Protein AF-A0A970ZEG4-F1 (afdb_monomer_lite)

Sequence (178 aa):
MFLITALLLLLQAPVSGPSAPGLQKSPYFAFVDREYIFTIEVVKPGVPILNFVSMAQEDAKLLARNIRIGLGNRKSTVRLLTVETGDLKHPMSVASLTIRPRSSFGLRIEGEFDNAKELYGVVIRLKDEEFTLQPLSSFDFENLVLKVNRLNLGSPDFREDWRVLKLDFMGKRSPVRR

Secondary structure (DSSP, 8-state):
--------------S-----TT-S-BSEEEEE-SSEEEEEEEEETTEEEEEEEE--SS-EEEEGGGEEEE-SS-EEE--EEEE--S-TTSPEEESEEEEPTTEEEEEEEESS-TT-SSBSEEEEEETTEEEEEEEE-HHHHHHHHHHHTT--TT-S-HHHHHHHHTPPPBSEEEEPP-

Radius of gyration: 16.28 Å; chains: 1; bounding box: 39×44×39 Å

pLDDT: mean 85.69, std 18.33, range [28.27, 98.31]

Foldseek 3Di:
DDDDDDDDDDDDDDDDDDFDPDDQKAQWWWFDDPAKIWIWHDPFFQKIKIKMFGQDQAKWKFFQQQKWWAQDPDIKTFQWWWADPVPPVDTDTDRMDIDHHLDIGMTITHIPRGRHNMTRWIWGDIDQKIWTIDHGDPVVRVLVVVLVVPQDSVDPDSVVSCVVSVDDGGTDMDGHDD

Structure (mmCIF, N/CA/C/O backbone):
data_AF-A0A970ZEG4-F1
#
_entry.id   AF-A0A970ZEG4-F1
#
loop_
_atom_site.group_PDB
_atom_site.id
_atom_site.type_symbol
_atom_site.label_atom_id
_atom_site.label_alt_id
_atom_site.label_comp_id
_atom_site.label_asym_id
_atom_site.label_entity_id
_atom_site.label_seq_id
_atom_site.pdbx_PDB_ins_code
_atom_site.Cartn_x
_atom_site.Cartn_y
_atom_site.Cartn_z
_atom_site.occupancy
_atom_site.B_iso_or_equiv
_atom_site.auth_seq_id
_atom_site.auth_comp_id
_atom_site.auth_asym_id
_atom_site.auth_atom_id
_atom_site.pdbx_PDB_model_num
ATOM 1 N N . MET A 1 1 ? 6.457 19.362 -9.971 1.00 36.56 1 MET A N 1
ATOM 2 C CA . MET A 1 1 ? 6.721 19.905 -8.624 1.00 36.56 1 MET A CA 1
ATOM 3 C C . MET A 1 1 ? 5.380 19.972 -7.911 1.00 36.56 1 MET A C 1
ATOM 5 O O . MET A 1 1 ? 4.613 20.876 -8.203 1.00 36.56 1 MET A O 1
ATOM 9 N N . PHE A 1 2 ? 5.042 18.964 -7.105 1.00 28.27 2 PHE A N 1
ATOM 10 C CA . PHE A 1 2 ? 3.793 18.946 -6.340 1.00 28.27 2 PHE A CA 1
ATOM 11 C C . PHE A 1 2 ? 4.118 19.046 -4.854 1.00 28.27 2 PHE A C 1
ATOM 13 O O . PHE A 1 2 ? 4.941 18.303 -4.326 1.00 28.27 2 PHE A O 1
ATOM 20 N N . LEU A 1 3 ? 3.503 20.055 -4.252 1.00 37.66 3 LEU A N 1
ATOM 21 C CA . LEU A 1 3 ? 3.606 20.496 -2.877 1.00 37.66 3 LEU A CA 1
ATOM 22 C C . LEU A 1 3 ? 2.476 19.793 -2.110 1.00 37.66 3 LEU A C 1
ATOM 24 O O . LEU A 1 3 ? 1.313 20.032 -2.423 1.00 37.66 3 LEU A O 1
ATOM 28 N N . ILE A 1 4 ? 2.791 18.933 -1.140 1.00 44.50 4 ILE A N 1
ATOM 29 C CA . ILE A 1 4 ? 1.805 18.494 -0.144 1.00 44.50 4 ILE A CA 1
ATOM 30 C C . ILE A 1 4 ? 2.228 19.091 1.191 1.00 44.50 4 ILE A C 1
ATOM 32 O O . ILE A 1 4 ? 3.218 18.701 1.805 1.00 44.50 4 ILE A O 1
ATOM 36 N N . THR A 1 5 ? 1.482 20.115 1.582 1.00 41.06 5 THR A N 1
ATOM 37 C CA . THR A 1 5 ? 1.578 20.834 2.844 1.00 41.06 5 THR A CA 1
ATOM 38 C C . THR A 1 5 ? 0.900 20.008 3.937 1.00 41.06 5 THR A C 1
ATOM 40 O O . THR A 1 5 ? -0.316 19.844 3.918 1.00 41.06 5 THR A O 1
ATOM 43 N N . ALA A 1 6 ? 1.662 19.545 4.927 1.00 39.91 6 ALA A N 1
ATOM 44 C CA . ALA A 1 6 ? 1.130 19.116 6.218 1.00 39.91 6 ALA A CA 1
ATOM 45 C C . ALA A 1 6 ? 1.991 19.718 7.338 1.00 39.91 6 ALA A C 1
ATOM 47 O O . ALA A 1 6 ? 3.051 19.221 7.696 1.00 39.91 6 ALA A O 1
ATOM 48 N N . LEU A 1 7 ? 1.523 20.887 7.775 1.00 40.38 7 LEU A N 1
ATOM 49 C CA . LEU A 1 7 ? 1.671 21.546 9.070 1.00 40.38 7 LEU A CA 1
ATOM 50 C C . LEU A 1 7 ? 2.724 20.973 10.044 1.00 40.38 7 LEU A C 1
ATOM 52 O O . LEU A 1 7 ? 2.480 20.020 10.779 1.00 40.38 7 LEU A O 1
ATOM 56 N N . LEU A 1 8 ? 3.853 21.681 10.116 1.00 42.25 8 LEU A N 1
ATOM 57 C CA . LEU A 1 8 ? 4.783 21.675 11.242 1.00 42.25 8 LEU A CA 1
ATOM 58 C C . LEU A 1 8 ? 4.037 22.143 12.508 1.00 42.25 8 LEU A C 1
ATOM 60 O O . LEU A 1 8 ? 3.637 23.305 12.591 1.00 42.25 8 LEU A O 1
ATOM 64 N N . LEU A 1 9 ? 3.903 21.283 13.517 1.00 34.12 9 LEU A N 1
ATOM 65 C CA . LEU A 1 9 ? 3.766 21.742 14.898 1.00 34.12 9 LEU A CA 1
ATOM 66 C C . LEU A 1 9 ? 4.764 20.990 15.776 1.00 34.12 9 LEU A C 1
ATOM 68 O O . LEU A 1 9 ? 4.685 19.782 15.979 1.00 34.12 9 LEU A O 1
ATOM 72 N N . LEU A 1 10 ? 5.740 21.765 16.241 1.00 41.50 10 LEU A N 1
ATOM 73 C CA . LEU A 1 10 ? 6.789 21.408 17.179 1.00 41.50 10 LEU A CA 1
ATOM 74 C C . LEU A 1 10 ? 6.198 20.893 18.492 1.00 41.50 10 LEU A C 1
ATOM 76 O O . LEU A 1 10 ? 5.593 21.665 19.228 1.00 41.50 10 LEU A O 1
ATOM 80 N N . LEU A 1 11 ? 6.496 19.642 18.832 1.00 36.69 11 LEU A N 1
ATOM 81 C CA . LEU A 1 11 ? 6.753 19.218 20.205 1.00 36.69 11 LEU A CA 1
ATOM 82 C C . LEU A 1 11 ? 7.904 18.210 20.160 1.00 36.69 11 LEU A C 1
ATOM 84 O O . LEU A 1 11 ? 7.814 17.148 19.550 1.00 36.69 11 LEU A O 1
ATOM 88 N N . GLN A 1 12 ? 9.022 18.610 20.760 1.00 46.56 12 GLN A N 1
ATOM 89 C CA . GLN A 1 12 ? 10.209 17.788 20.943 1.00 46.56 12 GLN A CA 1
ATOM 90 C C . GLN A 1 12 ? 9.863 16.583 21.827 1.00 46.56 12 GLN A C 1
ATOM 92 O O . GLN A 1 12 ? 9.396 16.751 22.952 1.00 46.56 12 GLN A O 1
ATOM 97 N N . ALA A 1 13 ? 10.143 15.378 21.338 1.00 38.53 13 ALA A N 1
ATOM 98 C CA . ALA A 1 13 ? 10.251 14.169 22.147 1.00 38.53 13 ALA A CA 1
ATOM 99 C C . ALA A 1 13 ? 11.586 13.481 21.808 1.00 38.53 13 ALA A C 1
ATOM 101 O O . ALA A 1 13 ? 12.082 13.635 20.687 1.00 38.53 13 ALA A O 1
ATOM 102 N N . PRO A 1 14 ? 12.224 12.808 22.780 1.00 39.66 14 PRO A N 1
ATOM 103 C CA . PRO A 1 14 ? 13.646 12.512 22.737 1.00 39.66 14 PRO A CA 1
ATOM 104 C C . PRO A 1 14 ? 14.005 11.487 21.660 1.00 39.66 14 PRO A C 1
ATOM 106 O O . PRO A 1 14 ? 13.268 10.549 21.362 1.00 39.66 14 PRO A O 1
ATOM 109 N N . VAL A 1 15 ? 15.208 11.672 21.124 1.00 52.97 15 VAL A N 1
ATOM 110 C CA . VAL A 1 15 ? 15.920 10.716 20.282 1.00 52.97 15 VAL A CA 1
ATOM 111 C C . VAL A 1 15 ? 16.244 9.479 21.118 1.00 52.97 15 VAL A C 1
ATOM 113 O O . VAL A 1 15 ? 17.050 9.572 22.041 1.00 52.97 15 VAL A O 1
ATOM 116 N N . SER A 1 16 ? 15.602 8.352 20.792 1.00 43.12 16 SER A N 1
ATOM 117 C CA . SER A 1 16 ? 16.082 6.953 20.836 1.00 43.12 16 SER A CA 1
ATOM 118 C C . SER A 1 16 ? 14.878 6.016 20.982 1.00 43.12 16 SER A C 1
ATOM 120 O O . SER A 1 16 ? 14.217 6.022 22.016 1.00 43.12 16 SER A O 1
ATOM 122 N N . GLY A 1 17 ? 14.608 5.177 19.980 1.00 31.78 17 GLY A N 1
ATOM 123 C CA . GLY A 1 17 ? 13.621 4.101 20.084 1.00 31.78 17 GLY A CA 1
ATOM 124 C C . GLY A 1 17 ? 14.097 2.865 19.316 1.00 31.78 17 GLY A C 1
ATOM 125 O O . GLY A 1 17 ? 14.442 3.003 18.143 1.00 31.78 17 GLY A O 1
ATOM 126 N N . PRO A 1 18 ? 14.170 1.677 19.942 1.00 38.47 18 PRO A N 1
ATOM 127 C CA . PRO A 1 18 ? 14.429 0.435 19.224 1.00 38.47 18 PRO A CA 1
ATOM 128 C C . PRO A 1 18 ? 13.257 0.138 18.281 1.00 38.47 18 PRO A C 1
ATOM 130 O O . PRO A 1 18 ? 12.113 0.474 18.586 1.00 38.47 18 PRO A O 1
ATOM 133 N N . SER A 1 19 ? 13.538 -0.523 17.157 1.00 41.06 19 SER A N 1
ATOM 134 C CA . SER A 1 19 ? 12.529 -1.089 16.257 1.00 41.06 19 SER A CA 1
ATOM 135 C C . SER A 1 19 ? 11.525 -1.887 17.094 1.00 41.06 19 SER A C 1
ATOM 137 O O . SER A 1 19 ? 11.923 -2.846 17.756 1.00 41.06 19 SER A O 1
ATOM 139 N N . ALA A 1 20 ? 10.255 -1.477 17.131 1.00 42.97 20 ALA A N 1
ATOM 140 C CA . ALA A 1 20 ? 9.275 -2.086 18.028 1.00 42.97 20 ALA A CA 1
ATOM 141 C C . ALA A 1 20 ? 9.023 -3.557 17.632 1.00 42.97 20 ALA A C 1
ATOM 143 O O . ALA A 1 20 ? 8.477 -3.810 16.552 1.00 42.97 20 ALA A O 1
ATOM 144 N N . PRO A 1 21 ? 9.362 -4.553 18.474 1.00 44.84 21 PRO A N 1
ATOM 145 C CA . PRO A 1 21 ? 8.957 -5.926 18.221 1.00 44.84 21 PRO A CA 1
ATOM 146 C C . PRO A 1 21 ? 7.454 -6.061 18.512 1.00 44.84 21 PRO A C 1
ATOM 148 O O . PRO A 1 21 ? 7.000 -5.727 19.603 1.00 44.84 21 PRO A O 1
ATOM 151 N N . GLY A 1 22 ? 6.680 -6.598 17.564 1.00 60.00 22 GLY A N 1
ATOM 152 C CA . GLY A 1 22 ? 5.383 -7.220 17.866 1.00 60.00 22 GLY A CA 1
ATOM 153 C C . GLY A 1 22 ? 4.148 -6.315 17.952 1.00 60.00 22 GLY A C 1
ATOM 154 O O . GLY A 1 22 ? 3.202 -6.673 18.656 1.00 60.00 22 GLY A O 1
ATOM 155 N N . LEU A 1 23 ? 4.098 -5.181 17.241 1.00 70.44 23 LEU A N 1
ATOM 156 C CA . LEU A 1 23 ? 2.844 -4.425 17.106 1.00 70.44 23 LEU A CA 1
ATOM 157 C C . LEU A 1 23 ? 1.731 -5.335 16.554 1.00 70.44 23 LEU A C 1
ATOM 159 O O . LEU A 1 23 ? 1.878 -5.935 15.493 1.00 70.44 23 LEU A O 1
ATOM 163 N N . GLN A 1 24 ? 0.614 -5.443 17.278 1.00 84.50 24 GLN A N 1
ATOM 164 C CA . GLN A 1 24 ? -0.557 -6.220 16.837 1.00 84.50 24 GLN A CA 1
ATOM 165 C C . GLN A 1 24 ? -1.524 -5.397 15.978 1.00 84.50 24 GLN A C 1
ATOM 167 O O . GLN A 1 24 ? -2.329 -5.957 15.237 1.00 84.50 24 GLN A O 1
ATOM 172 N N . LYS A 1 25 ? -1.465 -4.068 16.099 1.00 93.81 25 LYS A N 1
ATOM 173 C CA . LYS A 1 25 ? -2.267 -3.111 15.339 1.00 93.81 25 LYS A CA 1
ATOM 174 C C . LYS A 1 25 ? -1.502 -1.805 15.158 1.00 93.81 25 LYS A C 1
ATOM 176 O O . LYS A 1 25 ? -0.608 -1.510 15.949 1.00 93.81 25 LYS A O 1
ATOM 181 N N . SER A 1 26 ? -1.845 -1.050 14.123 1.00 97.31 26 SER A N 1
ATOM 182 C CA . SER A 1 26 ? -1.267 0.267 13.853 1.00 97.31 26 SER A CA 1
ATOM 183 C C . SER A 1 26 ? -2.156 1.070 12.891 1.00 97.31 26 SER A C 1
ATOM 185 O O . SER A 1 26 ? -2.903 0.473 12.113 1.00 97.31 26 SER A O 1
ATOM 187 N N . PRO A 1 27 ? -2.113 2.411 12.889 1.00 97.38 27 PRO A N 1
ATOM 188 C CA . PRO A 1 27 ? -2.596 3.189 11.749 1.00 97.38 27 PRO A CA 1
ATOM 189 C C . PRO A 1 27 ? -1.683 3.073 10.515 1.00 97.38 27 PRO A C 1
ATOM 191 O O . PRO A 1 27 ? -2.116 3.444 9.429 1.00 97.38 27 PRO A O 1
ATOM 194 N N . TYR A 1 28 ? -0.465 2.540 10.663 1.00 98.31 28 TYR A N 1
ATOM 195 C CA . TYR A 1 28 ? 0.576 2.486 9.637 1.00 98.31 28 TYR A CA 1
ATOM 196 C C . TYR A 1 28 ? 1.042 1.056 9.354 1.00 98.31 28 TYR A C 1
ATOM 198 O O . TYR A 1 28 ? 1.390 0.302 10.265 1.00 98.31 28 TYR A O 1
ATOM 206 N N . PHE A 1 29 ? 1.107 0.691 8.078 1.00 98.25 29 PHE A N 1
ATOM 207 C CA . PHE A 1 29 ? 1.588 -0.610 7.619 1.00 98.25 29 PHE A CA 1
ATOM 208 C C . PHE A 1 29 ? 2.520 -0.449 6.427 1.00 98.25 29 PHE A C 1
ATOM 210 O O . PHE A 1 29 ? 2.299 0.423 5.588 1.00 98.25 29 PHE A O 1
ATOM 217 N N . ALA A 1 30 ? 3.517 -1.324 6.309 1.00 98.31 30 ALA A N 1
ATOM 218 C CA . ALA A 1 30 ? 4.390 -1.357 5.146 1.00 98.31 30 ALA A CA 1
ATOM 219 C C . ALA A 1 30 ? 4.789 -2.774 4.725 1.00 98.31 30 ALA A C 1
ATOM 221 O O . ALA A 1 30 ? 4.959 -3.678 5.541 1.00 98.31 30 ALA A O 1
ATOM 222 N N . PHE A 1 31 ? 4.978 -2.943 3.426 1.00 98.19 31 PHE A N 1
ATOM 223 C CA . PHE A 1 31 ? 5.726 -4.031 2.818 1.00 98.19 31 PHE A CA 1
ATOM 224 C C . PHE A 1 31 ? 6.810 -3.397 1.956 1.00 98.19 31 PHE A C 1
ATOM 226 O O . PHE A 1 31 ? 6.524 -2.455 1.218 1.00 98.19 31 PHE A O 1
ATOM 233 N N . VAL A 1 32 ? 8.037 -3.893 2.062 1.00 96.69 32 VAL A N 1
ATOM 234 C CA . VAL A 1 32 ? 9.195 -3.337 1.360 1.00 96.69 32 VAL A CA 1
ATOM 235 C C . VAL A 1 32 ? 10.051 -4.498 0.870 1.00 96.69 32 VAL A C 1
ATOM 237 O O . VAL A 1 32 ? 10.626 -5.233 1.674 1.00 96.69 32 VAL A O 1
ATOM 240 N N . ASP A 1 33 ? 10.133 -4.676 -0.448 1.00 94.25 33 ASP A N 1
ATOM 241 C CA . ASP A 1 33 ? 11.081 -5.578 -1.101 1.00 94.25 33 ASP A CA 1
ATOM 242 C C . ASP A 1 33 ? 11.673 -4.952 -2.375 1.00 94.25 33 ASP A C 1
ATOM 244 O O . ASP A 1 33 ? 11.447 -3.786 -2.691 1.00 94.25 33 ASP A O 1
ATOM 248 N N . ARG A 1 34 ? 12.459 -5.737 -3.117 1.00 90.06 34 ARG A N 1
ATOM 249 C CA . ARG A 1 34 ? 13.175 -5.264 -4.310 1.00 90.06 34 ARG A CA 1
ATOM 250 C C . ARG A 1 34 ? 12.276 -4.890 -5.490 1.00 90.06 34 ARG A C 1
ATOM 252 O O . ARG A 1 34 ? 12.768 -4.259 -6.420 1.00 90.06 34 ARG A O 1
ATOM 259 N N . GLU A 1 35 ? 11.017 -5.314 -5.501 1.00 92.12 35 GLU A N 1
ATOM 260 C CA . GLU A 1 35 ? 10.094 -5.115 -6.623 1.00 92.12 35 GLU A CA 1
ATOM 261 C C . GLU A 1 35 ? 8.916 -4.218 -6.272 1.00 92.12 35 GLU A C 1
ATOM 263 O O . GLU A 1 35 ? 8.438 -3.483 -7.138 1.00 92.12 35 GLU A O 1
ATOM 268 N N . TYR A 1 36 ? 8.473 -4.237 -5.017 1.00 95.00 36 TYR A N 1
ATOM 269 C CA . TYR A 1 36 ? 7.346 -3.455 -4.550 1.00 95.00 36 TYR A CA 1
ATOM 270 C C . TYR A 1 36 ? 7.591 -2.855 -3.171 1.00 95.00 36 TYR A C 1
ATOM 272 O O . TYR A 1 36 ? 8.101 -3.489 -2.247 1.00 95.00 36 TYR A O 1
ATOM 280 N N . ILE A 1 37 ? 7.113 -1.627 -3.024 1.00 96.81 37 ILE A N 1
ATOM 281 C CA . ILE A 1 37 ? 6.837 -1.019 -1.733 1.00 96.81 37 ILE A CA 1
ATOM 282 C C . ILE A 1 37 ? 5.338 -0.780 -1.680 1.00 96.81 37 ILE A C 1
ATOM 284 O O . ILE A 1 37 ? 4.785 -0.163 -2.585 1.00 96.81 37 ILE A O 1
ATOM 288 N N . PHE A 1 38 ? 4.687 -1.254 -0.626 1.00 98.06 38 PHE A N 1
ATOM 289 C CA . PHE A 1 38 ? 3.304 -0.921 -0.310 1.00 98.06 38 PHE A CA 1
ATOM 290 C C . PHE A 1 38 ? 3.274 -0.269 1.056 1.00 98.06 38 PHE A C 1
ATOM 292 O O . PHE A 1 38 ? 3.859 -0.804 1.995 1.00 98.06 38 PHE A O 1
ATOM 299 N N . THR A 1 39 ? 2.561 0.840 1.192 1.00 98.12 39 THR A N 1
ATOM 300 C CA . THR A 1 39 ? 2.303 1.444 2.496 1.00 98.12 39 THR A CA 1
ATOM 301 C C . THR A 1 39 ? 0.817 1.702 2.668 1.00 98.12 39 THR A C 1
ATOM 303 O O . THR A 1 39 ? 0.130 2.052 1.712 1.00 98.12 39 THR A O 1
ATOM 306 N N . ILE A 1 40 ? 0.307 1.503 3.880 1.00 98.12 40 ILE A N 1
ATOM 307 C CA . ILE A 1 40 ? -1.030 1.951 4.263 1.00 98.12 40 ILE A CA 1
ATOM 308 C C . ILE A 1 40 ? -0.918 2.903 5.441 1.00 98.12 40 ILE A C 1
ATOM 310 O O . ILE A 1 40 ? -0.224 2.595 6.408 1.00 98.12 40 ILE A O 1
ATOM 314 N N . GLU A 1 41 ? -1.652 4.008 5.371 1.00 98.00 41 GLU A N 1
ATOM 315 C CA . GLU A 1 41 ? -1.873 4.928 6.484 1.00 98.00 41 GLU A CA 1
ATOM 316 C C . GLU A 1 41 ? -3.364 5.223 6.671 1.00 98.00 41 GLU A C 1
ATOM 318 O O . GLU A 1 41 ? -4.101 5.437 5.708 1.00 98.00 41 GLU A O 1
ATOM 323 N N . VAL A 1 42 ? -3.830 5.240 7.918 1.00 97.69 42 VAL A N 1
ATOM 324 C CA . VAL A 1 42 ? -5.184 5.682 8.271 1.00 97.69 42 VAL A CA 1
ATOM 325 C C . VAL A 1 42 ? -5.135 7.167 8.626 1.00 97.69 42 VAL A C 1
ATOM 327 O O . VAL A 1 42 ? -4.852 7.534 9.764 1.00 97.69 42 VAL A O 1
ATOM 330 N N . VAL A 1 43 ? -5.413 8.035 7.650 1.00 94.62 43 VAL A N 1
ATOM 331 C CA . VAL A 1 43 ? -5.296 9.500 7.821 1.00 94.62 43 VAL A CA 1
ATOM 332 C C . VAL A 1 43 ? -6.435 10.105 8.641 1.00 94.62 43 VAL A C 1
ATOM 334 O O . VAL A 1 43 ? -6.282 11.142 9.285 1.00 94.62 43 VAL A O 1
ATOM 337 N N . LYS A 1 44 ? -7.604 9.462 8.610 1.00 94.69 44 LYS A N 1
ATOM 338 C CA . LYS A 1 44 ? -8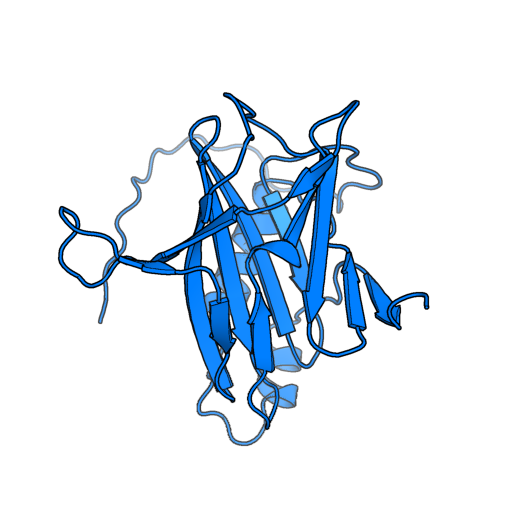.788 9.774 9.420 1.00 94.69 44 LYS A CA 1
ATOM 339 C C . LYS A 1 44 ? -9.502 8.462 9.748 1.00 94.69 44 LYS A C 1
ATOM 341 O O . LYS A 1 44 ? -9.347 7.505 8.988 1.00 94.69 44 LYS A O 1
ATOM 346 N N . PRO A 1 45 ? -10.302 8.397 10.829 1.00 95.94 45 PRO A N 1
ATOM 347 C CA . PRO A 1 45 ? -11.084 7.202 11.140 1.00 95.94 45 PRO A CA 1
ATOM 348 C C . PRO A 1 45 ? -11.853 6.700 9.907 1.00 95.94 45 PRO A C 1
ATOM 350 O O . PRO A 1 45 ? -12.589 7.469 9.292 1.00 95.94 45 PRO A O 1
ATOM 353 N N . GLY A 1 46 ? -11.641 5.440 9.523 1.00 94.12 46 GLY A N 1
ATOM 354 C CA . GLY A 1 46 ? -12.298 4.822 8.365 1.00 94.12 46 GLY A CA 1
ATOM 355 C C . GLY A 1 46 ? -11.753 5.221 6.987 1.00 94.12 46 GLY A C 1
ATOM 356 O O . GLY A 1 46 ? -12.324 4.817 5.974 1.00 94.12 46 GLY A O 1
ATOM 357 N N . VAL A 1 47 ? -10.665 5.995 6.916 1.00 95.25 47 VAL A N 1
ATOM 358 C CA . VAL A 1 47 ? -10.084 6.496 5.659 1.00 95.25 47 VAL A CA 1
ATOM 359 C C . VAL A 1 47 ? -8.631 6.029 5.526 1.00 95.25 47 VAL A C 1
ATOM 361 O O . VAL A 1 47 ? -7.720 6.758 5.923 1.00 95.25 47 VAL A O 1
ATOM 364 N N . PRO A 1 48 ? -8.390 4.823 4.979 1.00 97.06 48 PRO A N 1
ATOM 365 C CA . PRO A 1 48 ? -7.048 4.359 4.679 1.00 97.06 48 PRO A CA 1
ATOM 366 C C . PRO A 1 48 ? -6.604 4.821 3.287 1.00 97.06 48 PRO A C 1
ATOM 368 O O . PRO A 1 48 ? -7.364 4.753 2.313 1.00 97.06 48 PRO A O 1
ATOM 371 N N . ILE A 1 49 ? -5.346 5.231 3.190 1.00 97.31 49 ILE A N 1
ATOM 372 C CA . ILE A 1 49 ? -4.643 5.498 1.937 1.00 97.31 49 ILE A CA 1
ATOM 373 C C . ILE A 1 49 ? -3.657 4.360 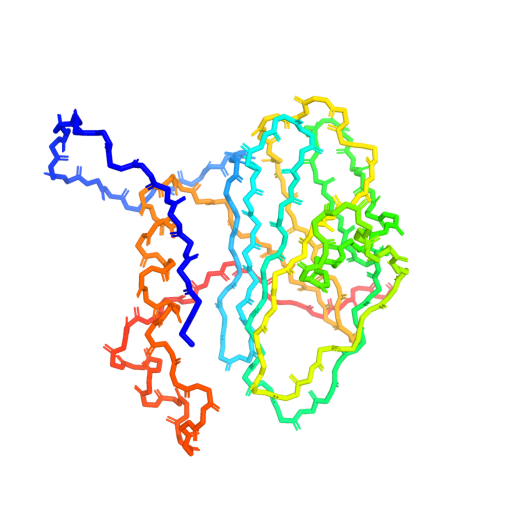1.713 1.00 97.31 49 ILE A C 1
ATOM 375 O O . ILE A 1 49 ? -2.877 4.034 2.602 1.00 97.31 49 ILE A O 1
ATOM 379 N N . LEU A 1 50 ? -3.711 3.749 0.532 1.00 97.75 50 LEU A N 1
ATOM 380 C CA . LEU A 1 50 ? -2.705 2.823 0.034 1.00 97.75 50 LEU A CA 1
ATOM 381 C C . LEU A 1 50 ? -1.778 3.591 -0.904 1.00 97.75 50 LEU A C 1
ATOM 383 O O . LEU A 1 50 ? -2.226 4.113 -1.922 1.00 97.75 50 LEU A O 1
ATOM 387 N N . ASN A 1 51 ? -0.487 3.593 -0.605 1.00 96.31 51 ASN A N 1
ATOM 388 C CA . ASN A 1 51 ? 0.531 4.007 -1.556 1.00 96.31 51 ASN A CA 1
ATOM 389 C C . ASN A 1 51 ? 1.292 2.785 -2.046 1.00 96.31 51 ASN A C 1
ATOM 391 O O . ASN A 1 51 ? 1.485 1.809 -1.313 1.00 96.31 51 ASN A O 1
ATOM 395 N N . PHE A 1 52 ? 1.748 2.843 -3.290 1.00 95.00 52 PHE A N 1
ATOM 396 C CA . PHE A 1 52 ? 2.675 1.859 -3.808 1.00 95.00 52 PHE A CA 1
ATOM 397 C C . PHE A 1 52 ? 3.789 2.498 -4.620 1.00 95.00 52 PHE A C 1
ATOM 399 O O . PHE A 1 52 ? 3.617 3.536 -5.261 1.00 95.00 52 PHE A O 1
ATOM 406 N N . VAL A 1 53 ? 4.922 1.809 -4.628 1.00 94.94 53 VAL A N 1
ATOM 407 C CA . VAL A 1 53 ? 6.019 2.003 -5.566 1.00 94.94 53 VAL A CA 1
ATOM 408 C C . VAL A 1 53 ? 6.289 0.655 -6.211 1.00 94.94 53 VAL A C 1
ATOM 410 O O . VAL A 1 53 ? 6.494 -0.339 -5.519 1.00 94.94 53 VAL A O 1
ATOM 413 N N . SER A 1 54 ? 6.264 0.609 -7.536 1.00 94.25 54 SER A N 1
ATOM 414 C CA . SER A 1 54 ? 6.637 -0.566 -8.309 1.00 94.25 54 SER A CA 1
ATOM 415 C C . SER A 1 54 ? 7.976 -0.329 -8.973 1.00 94.25 54 SER A C 1
ATOM 417 O O . SER A 1 54 ? 8.157 0.640 -9.704 1.00 94.25 54 SER A O 1
ATOM 419 N N . MET A 1 55 ? 8.902 -1.246 -8.734 1.00 91.25 55 MET A N 1
ATOM 420 C CA . MET A 1 55 ? 10.227 -1.308 -9.354 1.00 91.25 55 MET A CA 1
ATOM 421 C C . MET A 1 55 ? 10.341 -2.527 -10.284 1.00 91.25 55 MET A C 1
ATOM 423 O O . MET A 1 55 ? 11.387 -2.776 -10.886 1.00 91.25 55 MET A O 1
ATOM 427 N N . ALA A 1 56 ? 9.243 -3.272 -10.432 1.00 91.62 56 ALA A N 1
ATOM 428 C CA . ALA A 1 56 ? 9.102 -4.352 -11.392 1.00 91.62 56 ALA A CA 1
ATOM 429 C C . ALA A 1 56 ? 9.220 -3.838 -12.838 1.00 91.62 56 ALA A C 1
ATOM 431 O O . ALA A 1 56 ? 9.006 -2.658 -13.128 1.00 91.62 56 ALA A O 1
ATOM 432 N N . GLN A 1 57 ? 9.556 -4.749 -13.754 1.00 90.44 57 GLN A N 1
ATOM 433 C CA . GLN A 1 57 ? 9.678 -4.453 -15.189 1.00 90.44 57 GLN A CA 1
ATOM 434 C C . GLN A 1 57 ? 8.390 -4.740 -15.975 1.00 90.44 57 GLN A C 1
ATOM 436 O O . GLN A 1 57 ? 8.314 -4.439 -17.161 1.00 90.44 57 GLN A O 1
ATOM 441 N N . GLU A 1 58 ? 7.374 -5.300 -15.321 1.00 93.06 58 GLU A N 1
ATOM 442 C CA . GLU A 1 58 ? 6.112 -5.688 -15.942 1.00 93.06 58 GLU A CA 1
ATOM 443 C C . GLU A 1 58 ? 4.932 -4.981 -15.290 1.00 93.06 58 GLU A C 1
ATOM 445 O O . GLU A 1 58 ? 4.965 -4.644 -14.105 1.00 93.06 58 GLU A O 1
ATOM 450 N N . ASP A 1 59 ? 3.854 -4.838 -16.057 1.00 96.00 59 ASP A N 1
ATOM 451 C CA . ASP A 1 59 ? 2.571 -4.433 -15.505 1.00 96.00 59 ASP A CA 1
ATOM 452 C C . ASP A 1 59 ? 2.054 -5.464 -14.490 1.00 96.00 59 ASP A C 1
ATOM 454 O O . ASP A 1 59 ? 2.251 -6.682 -14.611 1.00 96.00 59 ASP A O 1
ATOM 458 N N . ALA A 1 60 ? 1.305 -4.974 -13.508 1.00 95.69 60 ALA A N 1
ATOM 459 C CA . ALA A 1 60 ? 0.546 -5.813 -12.599 1.00 95.69 60 ALA A CA 1
ATOM 460 C C . ALA A 1 60 ? -0.856 -5.240 -12.388 1.00 95.69 60 ALA A C 1
ATOM 462 O O . ALA A 1 60 ? -1.037 -4.044 -12.175 1.00 95.69 60 ALA A O 1
ATOM 463 N N . LYS A 1 61 ? -1.878 -6.097 -12.432 1.00 96.75 61 LYS A N 1
ATOM 464 C CA . LYS A 1 61 ? -3.260 -5.674 -12.197 1.00 96.75 61 LYS A CA 1
ATOM 465 C C . LYS A 1 61 ? -3.613 -5.826 -10.722 1.00 96.75 61 LYS A C 1
ATOM 467 O O . LYS A 1 61 ? -3.741 -6.946 -10.229 1.00 96.75 61 LYS A O 1
ATOM 472 N N . LEU A 1 62 ? -3.825 -4.705 -10.041 1.00 97.12 62 LEU A N 1
ATOM 473 C CA . LEU A 1 62 ? -4.334 -4.669 -8.676 1.00 97.12 62 LEU A CA 1
ATOM 474 C C . LEU A 1 62 ? -5.862 -4.609 -8.711 1.00 97.12 62 LEU A C 1
ATOM 476 O O . LEU A 1 62 ? -6.453 -3.690 -9.274 1.00 97.12 62 LEU A O 1
ATOM 480 N N . LEU A 1 63 ? -6.514 -5.594 -8.102 1.00 97.38 63 LEU A N 1
ATOM 481 C CA . LEU A 1 63 ? -7.964 -5.602 -7.921 1.00 97.38 63 LEU A CA 1
ATOM 482 C C . LEU A 1 63 ? -8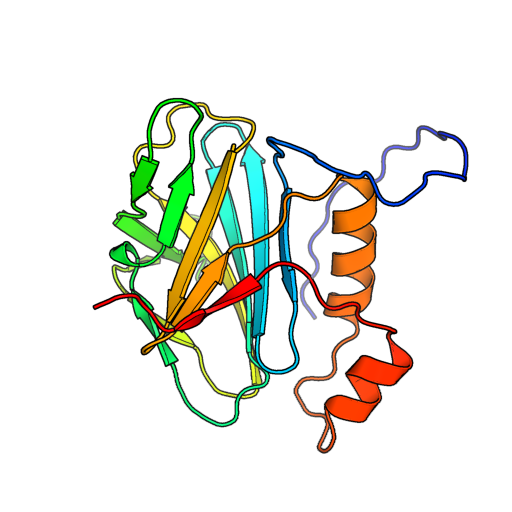.288 -5.127 -6.507 1.00 97.38 63 LEU A C 1
ATOM 484 O O . LEU A 1 63 ? -7.663 -5.602 -5.562 1.00 97.38 63 LEU A O 1
ATOM 488 N N . ALA A 1 64 ? -9.310 -4.287 -6.344 1.00 97.50 64 ALA A N 1
ATOM 489 C CA . ALA A 1 64 ? -9.783 -3.859 -5.026 1.00 97.50 64 ALA A CA 1
ATOM 490 C C . ALA A 1 64 ? -10.006 -5.066 -4.098 1.00 97.50 64 ALA A C 1
ATOM 492 O O . ALA A 1 64 ? -9.406 -5.168 -3.033 1.00 97.50 64 ALA A O 1
ATOM 493 N N . ARG A 1 65 ? -10.736 -6.078 -4.585 1.00 96.81 65 ARG A N 1
ATOM 494 C CA . ARG A 1 65 ? -11.044 -7.302 -3.826 1.00 96.81 65 ARG A CA 1
ATOM 495 C C . ARG A 1 65 ? -9.835 -8.122 -3.352 1.00 96.81 65 ARG A C 1
ATOM 497 O O . ARG A 1 65 ? -9.990 -9.029 -2.536 1.00 96.81 65 ARG A O 1
ATOM 504 N N . ASN A 1 66 ? -8.647 -7.854 -3.889 1.00 97.44 66 ASN A N 1
ATOM 505 C CA . ASN A 1 66 ? -7.417 -8.535 -3.501 1.00 97.44 66 ASN A CA 1
ATOM 506 C C . ASN A 1 66 ? -6.723 -7.880 -2.299 1.00 97.44 66 ASN A C 1
ATOM 508 O O . ASN A 1 66 ? -5.742 -8.431 -1.802 1.00 97.44 66 ASN A O 1
ATOM 512 N N . ILE A 1 67 ? -7.223 -6.740 -1.825 1.00 97.88 67 ILE A N 1
ATOM 513 C CA . ILE A 1 67 ? -6.729 -6.062 -0.633 1.00 97.88 67 ILE A CA 1
ATOM 514 C C . ILE A 1 67 ? -7.656 -6.417 0.530 1.00 97.88 67 ILE A C 1
ATOM 516 O O . ILE A 1 67 ? -8.867 -6.178 0.491 1.00 97.88 67 ILE A O 1
ATOM 520 N N . ARG A 1 68 ? -7.080 -7.007 1.575 1.00 97.44 68 ARG A N 1
ATOM 521 C CA . ARG A 1 68 ? -7.784 -7.450 2.779 1.00 97.44 68 ARG A CA 1
ATOM 522 C C . ARG A 1 68 ? -7.241 -6.719 3.992 1.00 97.44 68 ARG A C 1
ATOM 524 O O . ARG A 1 68 ? -6.035 -6.707 4.224 1.00 97.44 68 ARG A O 1
ATOM 531 N N . ILE A 1 69 ? -8.154 -6.175 4.783 1.00 97.50 69 ILE A N 1
ATOM 532 C CA . ILE A 1 69 ? -7.874 -5.384 5.976 1.00 97.50 69 ILE A CA 1
ATOM 533 C C . ILE A 1 69 ? -8.404 -6.129 7.202 1.00 97.50 69 ILE A C 1
ATOM 535 O O . ILE A 1 69 ? -9.567 -6.525 7.243 1.00 97.50 69 ILE A O 1
ATOM 539 N N . GLY A 1 70 ? -7.561 -6.342 8.205 1.00 96.50 70 GLY A N 1
ATOM 540 C CA . GLY A 1 70 ? -7.956 -6.846 9.517 1.00 96.50 70 GLY A CA 1
ATOM 541 C C . GLY A 1 70 ? -8.434 -5.706 10.413 1.00 96.50 70 GLY A C 1
ATOM 542 O O . GLY A 1 70 ? -7.719 -4.722 10.585 1.00 96.50 70 GLY A O 1
ATOM 543 N N . LEU A 1 71 ? -9.614 -5.852 11.015 1.00 93.88 71 LEU A N 1
ATOM 544 C CA . LEU A 1 71 ? -10.254 -4.862 11.895 1.00 93.88 71 LEU A CA 1
ATOM 545 C C . LEU A 1 71 ? -10.502 -5.447 13.297 1.00 93.88 71 LEU A C 1
ATOM 547 O O . LEU A 1 71 ? -11.549 -5.243 13.902 1.00 93.88 71 LEU A O 1
ATOM 551 N N . GLY A 1 72 ? -9.556 -6.242 13.796 1.00 88.31 72 GLY A N 1
ATOM 552 C CA . GLY A 1 72 ? -9.662 -6.938 15.077 1.00 88.31 72 GLY A CA 1
ATOM 553 C C . GLY A 1 72 ? -10.308 -8.305 14.898 1.00 88.31 72 GLY A C 1
ATOM 554 O O . GLY A 1 72 ? -9.650 -9.244 14.457 1.00 88.31 72 GLY A O 1
ATOM 555 N N . ASN A 1 73 ? -11.597 -8.422 15.214 1.00 86.62 73 ASN A N 1
ATOM 556 C CA . ASN A 1 73 ? -12.328 -9.695 15.166 1.00 86.62 73 ASN A CA 1
ATOM 557 C C . ASN A 1 73 ? -12.808 -10.096 13.760 1.00 86.62 73 ASN A C 1
ATOM 559 O O . ASN A 1 73 ? -13.262 -11.222 13.566 1.00 86.62 73 ASN A O 1
ATOM 563 N N . ARG A 1 74 ? -12.724 -9.191 12.779 1.00 92.12 74 ARG A N 1
ATOM 564 C CA . ARG A 1 74 ? -13.173 -9.434 11.405 1.00 92.12 74 ARG A CA 1
ATOM 565 C C . ARG A 1 74 ? -12.142 -9.003 10.373 1.00 92.12 74 ARG A C 1
ATOM 567 O O . ARG A 1 74 ? -11.272 -8.171 10.633 1.00 92.12 74 ARG A O 1
ATOM 574 N N . LYS A 1 75 ? -12.276 -9.557 9.169 1.00 92.88 75 LYS A N 1
ATOM 575 C CA . LYS A 1 75 ? -11.567 -9.108 7.968 1.00 92.88 75 LYS A CA 1
ATOM 576 C C . LYS A 1 75 ? -12.558 -8.401 7.051 1.00 92.88 75 LYS A C 1
ATOM 578 O O . LYS A 1 75 ? -13.672 -8.879 6.865 1.00 92.88 75 LYS A O 1
ATOM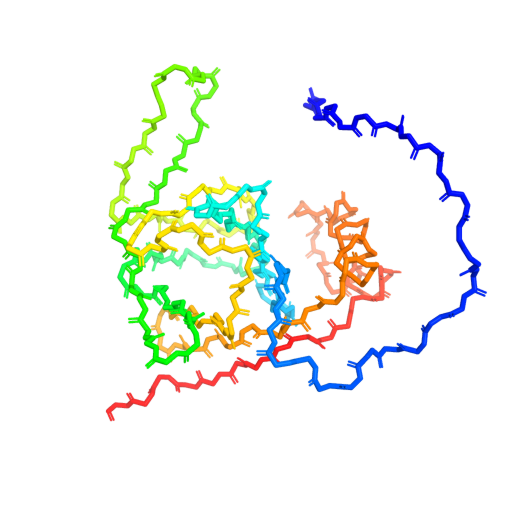 583 N N . SER A 1 76 ? -12.138 -7.285 6.478 1.00 94.12 76 SER A N 1
ATOM 584 C CA . SER A 1 76 ? -12.879 -6.521 5.481 1.00 94.12 76 SER A CA 1
ATOM 585 C C . SER A 1 76 ? -12.114 -6.548 4.164 1.00 94.12 76 SER A C 1
ATOM 587 O O . SER A 1 76 ? -10.882 -6.569 4.146 1.00 94.12 76 SER A O 1
ATOM 589 N N . THR A 1 77 ? -12.841 -6.588 3.055 1.00 93.94 77 THR A N 1
ATOM 590 C CA . THR A 1 77 ? -12.252 -6.551 1.715 1.00 93.94 77 THR A CA 1
ATOM 591 C C . THR A 1 77 ? -12.480 -5.170 1.120 1.00 93.94 77 THR A C 1
ATOM 593 O O . THR A 1 77 ? -13.576 -4.620 1.247 1.00 93.94 77 THR A O 1
ATOM 596 N N . VAL A 1 78 ? -11.463 -4.616 0.460 1.00 96.06 78 VAL A N 1
ATOM 597 C CA . VAL A 1 78 ? -11.607 -3.357 -0.278 1.00 96.06 78 VAL A CA 1
ATOM 598 C C . VAL A 1 78 ? -12.549 -3.574 -1.466 1.00 96.06 78 VAL A C 1
ATOM 600 O O . VAL A 1 78 ? -12.418 -4.536 -2.224 1.00 96.06 78 VAL A O 1
ATOM 603 N N . ARG A 1 79 ? -13.521 -2.677 -1.625 1.00 95.56 79 ARG A N 1
ATOM 604 C CA . ARG A 1 79 ? -14.518 -2.696 -2.702 1.00 95.56 79 ARG A CA 1
ATOM 605 C C . ARG A 1 79 ? -14.100 -1.828 -3.877 1.00 95.56 79 ARG A C 1
ATOM 607 O O . ARG A 1 79 ? -14.231 -2.266 -5.017 1.00 95.56 79 ARG A O 1
ATOM 614 N N . LEU A 1 80 ? -13.580 -0.635 -3.594 1.00 96.44 80 LEU A N 1
ATOM 615 C CA . LEU A 1 80 ? -13.185 0.348 -4.599 1.00 96.44 80 LEU A CA 1
ATOM 616 C C . LEU A 1 80 ? -11.835 0.979 -4.254 1.00 96.44 80 LEU A C 1
ATOM 618 O O . LEU A 1 80 ? -11.446 1.082 -3.089 1.00 96.44 80 LEU A O 1
ATOM 622 N N . LEU A 1 81 ? -11.132 1.379 -5.306 1.00 96.19 81 LEU A N 1
ATOM 623 C CA . LEU A 1 81 ? -9.923 2.188 -5.280 1.00 96.19 81 LEU A CA 1
ATOM 624 C C . LEU A 1 81 ? -10.313 3.578 -5.769 1.00 96.19 81 LEU A C 1
ATOM 626 O O . LEU A 1 81 ? -10.824 3.706 -6.880 1.00 96.19 81 LEU A O 1
ATOM 630 N N . THR A 1 82 ? -10.074 4.598 -4.962 1.00 94.19 82 THR A N 1
ATOM 631 C CA . THR A 1 82 ? -10.451 5.974 -5.266 1.00 94.19 82 THR A CA 1
ATOM 632 C C . THR A 1 82 ? -9.196 6.782 -5.566 1.00 94.19 82 THR A C 1
ATOM 634 O O . THR A 1 82 ? -8.286 6.893 -4.742 1.00 94.19 82 THR A O 1
ATOM 637 N N . VAL A 1 83 ? -9.147 7.304 -6.788 1.00 88.88 83 VAL A N 1
ATOM 638 C CA . VAL A 1 83 ? -8.025 8.033 -7.372 1.00 88.88 83 VAL A CA 1
ATOM 639 C C . VAL A 1 83 ? -8.366 9.516 -7.424 1.00 88.88 83 VAL A C 1
ATOM 641 O O . VAL A 1 83 ? -9.384 9.906 -7.997 1.00 88.88 83 VAL A O 1
ATOM 644 N N . GLU A 1 84 ? -7.503 10.353 -6.858 1.00 81.88 84 GLU A N 1
ATOM 645 C CA . GLU A 1 84 ? -7.633 11.804 -6.981 1.00 81.88 84 GLU A CA 1
ATOM 646 C C . GLU A 1 84 ? -7.082 12.258 -8.339 1.00 81.88 84 GLU A C 1
ATOM 648 O O . GLU A 1 84 ? -5.894 12.121 -8.625 1.00 81.88 84 GLU A O 1
ATOM 653 N N . THR A 1 85 ? -7.944 12.796 -9.203 1.00 70.25 85 THR A N 1
ATOM 654 C CA . THR A 1 85 ? -7.596 13.177 -10.584 1.00 70.25 85 THR A CA 1
ATOM 655 C C . THR A 1 85 ? -7.323 14.678 -10.742 1.00 70.25 85 THR A C 1
ATOM 657 O O . THR A 1 85 ? -7.632 15.264 -11.775 1.00 70.25 85 THR A O 1
ATOM 660 N N . GLY A 1 86 ? -6.772 15.335 -9.716 1.00 67.56 86 GLY A N 1
ATOM 661 C CA . GLY A 1 86 ? -6.498 16.783 -9.711 1.00 67.56 86 GLY A CA 1
ATOM 662 C C . GLY A 1 86 ? -7.730 17.673 -9.480 1.00 67.56 86 GLY A C 1
ATOM 663 O O . GLY A 1 86 ? -7.587 18.769 -8.945 1.00 67.56 86 GLY A O 1
ATOM 664 N N . ASP A 1 87 ? -8.937 17.188 -9.788 1.00 70.88 87 ASP A N 1
ATOM 665 C CA . ASP A 1 87 ? -10.198 17.745 -9.287 1.00 70.88 87 ASP A CA 1
ATOM 666 C C . ASP A 1 87 ? -10.604 17.029 -7.990 1.00 70.88 87 ASP A C 1
ATOM 668 O O . ASP A 1 87 ? -11.162 15.931 -8.003 1.00 70.88 87 ASP A O 1
ATOM 672 N N . LEU A 1 88 ? -10.326 17.673 -6.855 1.00 63.97 88 LEU A N 1
ATOM 673 C CA . LEU A 1 88 ? -10.628 17.150 -5.517 1.00 63.97 88 LEU A CA 1
ATOM 674 C C . LEU A 1 88 ? -12.131 16.937 -5.269 1.00 63.97 88 LEU A C 1
ATOM 676 O O . LEU A 1 88 ? -12.498 16.261 -4.309 1.00 63.97 88 LEU A O 1
ATOM 680 N N . LYS A 1 89 ? -13.011 17.517 -6.095 1.00 72.69 89 LYS A N 1
ATOM 681 C CA . LYS A 1 89 ? -14.465 17.379 -5.936 1.00 72.69 89 LYS A CA 1
ATOM 682 C C . LYS A 1 89 ? -15.019 16.117 -6.592 1.00 72.69 89 LYS A C 1
ATOM 684 O O . LYS A 1 89 ? -16.088 15.665 -6.190 1.00 72.69 89 LYS A O 1
ATOM 689 N N . HIS A 1 90 ? -14.302 15.541 -7.555 1.00 76.25 90 HIS A N 1
ATOM 690 C CA . HIS A 1 90 ? -14.774 14.397 -8.333 1.00 76.2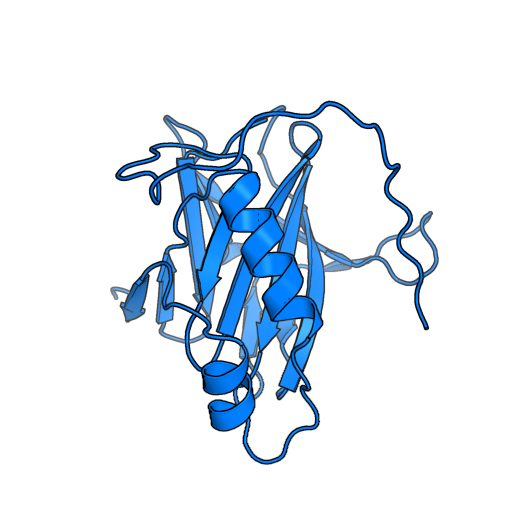5 90 HIS A CA 1
ATOM 691 C C . HIS A 1 90 ? -13.687 13.325 -8.436 1.00 76.25 90 HIS A C 1
ATOM 693 O O . HIS A 1 90 ? -13.133 13.102 -9.515 1.00 76.25 90 HIS A O 1
ATOM 699 N N . PRO A 1 91 ? -13.355 12.652 -7.322 1.00 85.06 91 PRO A N 1
ATOM 700 C CA . PRO A 1 91 ? -12.416 11.550 -7.377 1.00 85.06 91 PRO A CA 1
ATOM 701 C C . PRO A 1 91 ? -13.005 10.391 -8.193 1.00 85.06 91 PRO A C 1
ATOM 703 O O . PRO A 1 91 ? -14.215 10.152 -8.201 1.00 85.06 91 PRO A O 1
ATOM 706 N N . MET A 1 92 ? -12.138 9.653 -8.879 1.00 89.75 92 MET A N 1
ATOM 707 C CA . MET A 1 92 ? -12.538 8.519 -9.704 1.00 89.75 92 MET A CA 1
ATOM 708 C C . MET A 1 92 ? -12.443 7.222 -8.899 1.00 89.75 92 MET A C 1
ATOM 710 O O . MET A 1 92 ? -11.353 6.830 -8.485 1.00 89.75 92 MET A O 1
ATOM 714 N N . SER A 1 93 ? -13.563 6.521 -8.725 1.00 93.50 93 SER A N 1
ATOM 715 C CA . SER A 1 93 ? -13.595 5.211 -8.065 1.00 93.50 93 SER A CA 1
ATOM 716 C C . SER A 1 93 ? -13.593 4.072 -9.082 1.00 93.50 93 SER A C 1
ATOM 718 O O . SER A 1 93 ? -14.423 4.022 -9.989 1.00 93.50 93 SER A O 1
ATOM 720 N N . VAL A 1 94 ? -12.673 3.122 -8.920 1.00 95.44 94 VAL A N 1
ATOM 721 C CA . VAL A 1 94 ? -12.487 1.976 -9.820 1.00 95.44 94 VAL A CA 1
ATOM 722 C C . VAL A 1 94 ? -12.353 0.669 -9.041 1.00 95.44 94 VAL A C 1
ATOM 724 O O . VAL A 1 94 ? -11.846 0.631 -7.923 1.00 95.44 94 VAL A O 1
ATOM 727 N N . ALA A 1 95 ? -12.766 -0.448 -9.641 1.00 96.69 95 ALA A N 1
ATOM 728 C CA . ALA A 1 95 ? -12.605 -1.775 -9.035 1.00 96.69 95 ALA A CA 1
ATOM 729 C C . ALA A 1 95 ? -11.197 -2.373 -9.240 1.00 96.69 95 ALA A C 1
ATOM 731 O O . ALA A 1 95 ? -10.839 -3.373 -8.610 1.00 96.69 95 ALA A O 1
ATOM 732 N N . SER A 1 96 ? -10.404 -1.803 -10.151 1.00 96.12 96 SER A N 1
ATOM 733 C CA . SER A 1 96 ? -9.053 -2.269 -10.454 1.00 96.12 96 SER A CA 1
ATOM 734 C C . SER A 1 96 ? -8.177 -1.168 -11.030 1.00 96.12 96 SER A C 1
ATOM 736 O O . SER A 1 96 ? -8.676 -0.330 -11.777 1.00 96.12 96 SER A O 1
ATOM 738 N N . LEU A 1 97 ? -6.876 -1.257 -10.773 1.00 95.12 97 LEU A N 1
ATOM 739 C CA . LEU A 1 97 ? -5.840 -0.389 -11.324 1.00 95.12 97 LEU A CA 1
ATOM 740 C C . LEU A 1 97 ? -4.740 -1.245 -11.970 1.00 95.12 97 LEU A C 1
ATOM 742 O O . LEU A 1 97 ? -4.425 -2.333 -11.480 1.00 95.12 97 LEU A O 1
ATOM 746 N N . THR A 1 98 ? -4.128 -0.745 -13.040 1.00 96.19 98 THR A N 1
ATOM 747 C CA . THR A 1 98 ? -2.867 -1.291 -13.556 1.00 96.19 98 THR A CA 1
ATOM 748 C C . THR A 1 98 ? -1.698 -0.549 -12.917 1.00 96.19 98 THR A C 1
ATOM 750 O O . THR A 1 98 ? -1.533 0.651 -13.120 1.00 96.19 98 THR A O 1
ATOM 753 N N . ILE A 1 99 ? -0.881 -1.275 -12.160 1.00 95.94 99 ILE A N 1
ATOM 754 C CA . ILE A 1 99 ? 0.425 -0.831 -11.680 1.00 95.94 99 ILE A CA 1
ATOM 755 C C . ILE A 1 99 ? 1.395 -0.948 -12.853 1.00 95.94 99 ILE A C 1
ATOM 757 O O . ILE A 1 99 ? 1.594 -2.044 -13.377 1.00 95.94 99 ILE A O 1
ATOM 761 N N . ARG A 1 100 ? 1.966 0.181 -13.274 1.00 95.56 100 ARG A N 1
ATOM 762 C CA . ARG A 1 100 ? 2.937 0.239 -14.373 1.00 95.56 100 ARG A CA 1
ATOM 763 C C . ARG A 1 100 ? 4.351 -0.067 -13.856 1.00 95.56 100 ARG A C 1
ATOM 765 O O . ARG A 1 100 ? 4.630 0.227 -12.689 1.00 95.56 100 ARG A O 1
ATOM 772 N N . PRO A 1 101 ? 5.263 -0.567 -14.706 1.00 93.56 101 PRO A N 1
ATOM 773 C CA . PRO A 1 101 ? 6.679 -0.649 -14.376 1.00 93.56 101 PRO A CA 1
ATOM 774 C C . PRO A 1 101 ? 7.214 0.696 -13.892 1.00 93.56 101 PRO A C 1
ATOM 776 O O . PRO A 1 101 ? 6.860 1.733 -14.460 1.00 93.56 101 PRO A O 1
ATOM 779 N N . ARG A 1 102 ? 8.095 0.672 -12.887 1.00 91.50 102 ARG A N 1
ATOM 780 C CA . ARG A 1 102 ? 8.828 1.863 -12.412 1.00 91.50 102 ARG A CA 1
ATOM 781 C C . ARG A 1 102 ? 7.908 3.058 -12.124 1.00 91.50 102 ARG A C 1
ATOM 783 O O . ARG A 1 102 ? 8.173 4.180 -12.551 1.00 91.50 102 ARG A O 1
ATOM 790 N N . SER A 1 103 ? 6.801 2.808 -11.432 1.00 93.12 103 SER A N 1
ATOM 791 C CA . SER A 1 103 ? 5.777 3.814 -11.141 1.00 93.12 103 SER A CA 1
ATOM 792 C C . SER A 1 103 ? 5.495 3.919 -9.650 1.00 93.12 103 SER A C 1
ATOM 794 O O . SER A 1 103 ? 5.760 2.992 -8.886 1.00 93.12 103 SER A O 1
ATOM 796 N N . SER A 1 104 ? 4.936 5.048 -9.233 1.00 92.75 104 SER A N 1
ATOM 797 C CA . SER A 1 104 ? 4.408 5.234 -7.887 1.00 92.75 104 SER A CA 1
ATOM 798 C C . SER A 1 104 ? 3.036 5.885 -7.944 1.00 92.75 104 SER A C 1
ATOM 800 O O . SER A 1 104 ? 2.744 6.677 -8.844 1.00 92.75 104 SER A O 1
ATOM 802 N N . PHE A 1 105 ? 2.171 5.516 -7.004 1.00 90.31 105 PHE A N 1
ATOM 803 C CA . PHE A 1 105 ? 0.825 6.063 -6.929 1.00 90.31 105 PHE A CA 1
ATOM 804 C C . PHE A 1 105 ? 0.258 5.964 -5.513 1.00 90.31 105 PHE A C 1
ATOM 806 O O . PHE A 1 105 ? 0.555 5.014 -4.787 1.00 90.31 105 PHE A O 1
ATOM 813 N N . GLY A 1 106 ? -0.587 6.928 -5.154 1.00 92.31 106 GLY A N 1
ATOM 814 C CA . GLY A 1 106 ? -1.369 6.936 -3.921 1.00 92.31 106 GLY A CA 1
ATOM 815 C C . GLY A 1 106 ? -2.856 6.869 -4.242 1.00 92.31 106 GLY A C 1
ATOM 816 O O . GLY A 1 106 ? -3.323 7.494 -5.193 1.00 92.31 106 GLY A O 1
ATOM 817 N N . LEU A 1 107 ? -3.605 6.079 -3.482 1.00 94.31 107 LEU A N 1
ATOM 818 C CA . LEU A 1 107 ? -5.042 5.925 -3.667 1.00 94.31 107 LEU A CA 1
ATOM 819 C C . LEU A 1 107 ? -5.742 5.721 -2.330 1.00 94.31 107 LEU A C 1
ATOM 821 O O . LEU A 1 107 ? -5.245 5.030 -1.440 1.00 94.31 107 LEU A O 1
ATOM 825 N N . ARG A 1 108 ? -6.939 6.285 -2.196 1.00 95.56 108 ARG A N 1
ATOM 826 C CA . ARG A 1 108 ? -7.821 5.955 -1.079 1.00 95.56 108 ARG A CA 1
ATOM 827 C C . ARG A 1 108 ? -8.440 4.586 -1.341 1.00 95.56 108 ARG A C 1
ATOM 829 O O . ARG A 1 108 ? -8.896 4.315 -2.449 1.00 95.56 108 ARG A O 1
ATOM 836 N N . ILE A 1 109 ? -8.488 3.726 -0.329 1.00 96.50 109 ILE A N 1
ATOM 837 C CA . ILE A 1 109 ? -9.224 2.460 -0.416 1.00 96.50 109 ILE A CA 1
ATOM 838 C C . ILE A 1 109 ? -10.580 2.591 0.271 1.00 96.50 109 ILE A C 1
ATOM 840 O O . ILE A 1 109 ? -10.704 3.222 1.320 1.00 96.50 109 ILE A O 1
ATOM 844 N N . GLU A 1 110 ? -11.607 1.982 -0.314 1.00 95.88 110 GLU A N 1
ATOM 845 C CA . GLU A 1 110 ? -12.972 2.017 0.210 1.00 95.88 110 GLU A CA 1
ATOM 846 C C . GLU A 1 110 ? -13.478 0.621 0.547 1.00 95.88 110 GLU A C 1
ATOM 848 O O . GLU A 1 110 ? -13.257 -0.346 -0.183 1.00 95.88 110 GLU A O 1
ATOM 853 N N . GLY A 1 111 ? -14.196 0.511 1.657 1.00 93.88 111 GLY A N 1
ATOM 854 C CA . GLY A 1 111 ? -14.745 -0.737 2.159 1.00 93.88 111 GLY A CA 1
ATOM 855 C C . GLY A 1 111 ? -15.470 -0.513 3.478 1.00 93.88 111 GLY A C 1
ATOM 856 O O . GLY A 1 111 ? -15.614 0.613 3.952 1.00 93.88 111 GLY A O 1
ATOM 857 N N . GLU A 1 112 ? -15.929 -1.600 4.086 1.00 94.00 112 GLU A N 1
ATOM 858 C CA . GLU A 1 112 ? -16.590 -1.554 5.392 1.00 94.00 112 GLU A CA 1
ATOM 859 C C . GLU A 1 112 ? -15.528 -1.483 6.493 1.00 94.00 112 GLU A C 1
ATOM 861 O O . GLU A 1 112 ? -15.204 -2.503 7.110 1.00 94.00 112 GLU A O 1
ATOM 866 N N . PHE A 1 113 ? -14.928 -0.303 6.674 1.00 93.75 113 PHE A N 1
ATOM 867 C CA . PHE A 1 113 ? -13.895 -0.029 7.688 1.00 93.75 113 PHE A CA 1
ATOM 868 C C . PHE A 1 113 ? -14.433 0.682 8.933 1.00 93.75 113 PHE A C 1
ATOM 870 O O . PHE A 1 113 ? -13.679 0.904 9.878 1.00 93.75 113 PHE A O 1
ATOM 877 N N . ASP A 1 114 ? -15.723 1.020 8.947 1.00 89.44 114 ASP A N 1
ATOM 878 C CA . ASP A 1 114 ? -16.377 1.784 10.011 1.00 89.44 114 ASP A CA 1
ATOM 879 C C . ASP A 1 114 ? -15.567 3.050 10.353 1.00 89.44 114 ASP A C 1
ATOM 881 O O . ASP A 1 114 ? -15.034 3.711 9.466 1.00 89.44 114 ASP A O 1
ATOM 885 N N . ASN A 1 115 ? -15.426 3.371 11.639 1.00 92.88 115 ASN A N 1
ATOM 886 C CA . ASN A 1 115 ? -14.567 4.448 12.133 1.00 92.88 115 ASN A CA 1
ATOM 887 C C . ASN A 1 115 ? -13.213 3.913 12.639 1.00 92.88 115 ASN A C 1
ATOM 889 O O . ASN A 1 115 ? -12.685 4.408 13.639 1.00 92.88 115 ASN A O 1
ATOM 893 N N . ALA A 1 116 ? -12.662 2.870 12.006 1.00 94.44 116 ALA A N 1
ATOM 894 C CA . ALA A 1 116 ? -11.398 2.278 12.437 1.00 94.44 116 ALA A CA 1
ATOM 895 C C . ALA A 1 116 ? -10.260 3.308 12.388 1.00 94.44 116 ALA A C 1
ATOM 897 O O . ALA A 1 116 ? -10.008 3.925 11.354 1.00 94.44 116 ALA A O 1
ATOM 898 N N . LYS A 1 117 ? -9.579 3.488 13.524 1.00 96.56 117 LYS A N 1
ATOM 899 C CA . LYS A 1 117 ? -8.383 4.338 13.653 1.00 96.56 117 LYS A CA 1
ATOM 900 C C . LYS A 1 117 ? -7.089 3.561 13.438 1.00 96.56 117 LYS A C 1
ATOM 902 O O . LYS A 1 117 ? -6.081 4.141 13.072 1.00 96.56 117 LYS A O 1
ATOM 907 N N . GLU A 1 118 ? -7.128 2.259 13.688 1.00 96.69 118 GLU A N 1
ATOM 908 C CA . GLU A 1 118 ? -5.992 1.354 13.585 1.00 96.69 118 GLU A CA 1
ATOM 909 C C . GLU A 1 118 ? -6.461 0.067 12.916 1.00 96.69 118 GLU A C 1
ATOM 911 O O . GLU A 1 118 ? -7.609 -0.357 13.088 1.00 96.69 118 GLU A O 1
ATOM 916 N N . LEU A 1 119 ? -5.561 -0.564 12.173 1.00 96.81 119 LEU A N 1
ATOM 917 C CA . LEU A 1 119 ? -5.791 -1.838 11.509 1.00 96.81 119 LEU A CA 1
ATOM 918 C C . LEU A 1 119 ? -4.977 -2.914 12.223 1.00 96.81 119 LEU A C 1
ATOM 920 O O . LEU A 1 119 ? -3.925 -2.638 12.789 1.00 96.81 119 LEU A O 1
ATOM 924 N N . TYR A 1 120 ? -5.452 -4.152 12.173 1.00 96.75 120 TYR A N 1
ATOM 925 C CA . TYR A 1 120 ? -4.801 -5.313 12.792 1.00 96.75 120 TYR A CA 1
ATOM 926 C C . TYR A 1 120 ? -3.979 -6.131 11.792 1.00 96.75 120 TYR A C 1
ATOM 928 O O . TYR A 1 120 ? -3.264 -7.057 12.160 1.00 96.75 120 TYR A O 1
ATOM 936 N N . GLY A 1 121 ? -4.100 -5.826 10.504 1.00 96.69 121 GLY A N 1
ATOM 937 C CA . GLY A 1 121 ? -3.342 -6.497 9.462 1.00 96.69 121 GLY A CA 1
ATOM 938 C C . GLY A 1 121 ? -3.754 -6.025 8.083 1.00 96.69 121 GLY A C 1
ATOM 939 O O . GLY A 1 121 ? -4.904 -5.645 7.863 1.00 96.69 121 GLY A O 1
ATOM 940 N N . VAL A 1 122 ? -2.819 -6.085 7.145 1.00 97.88 122 VAL A N 1
ATOM 941 C CA . VAL A 1 122 ? -3.072 -5.767 5.744 1.00 97.88 122 VAL A CA 1
ATOM 942 C C . VAL A 1 122 ? -2.431 -6.845 4.890 1.00 97.88 122 VAL A C 1
ATOM 944 O O . VAL A 1 122 ? -1.258 -7.177 5.061 1.00 97.88 122 VAL A O 1
ATOM 947 N N . VAL A 1 123 ? -3.220 -7.392 3.972 1.00 98.06 123 VAL A N 1
ATOM 948 C CA . VAL A 1 123 ? -2.762 -8.369 2.989 1.00 98.06 123 VAL A CA 1
ATOM 949 C C . VAL A 1 123 ? -3.163 -7.894 1.603 1.00 98.06 123 VAL A C 1
ATOM 951 O O . VAL A 1 123 ? -4.338 -7.621 1.360 1.00 98.06 123 VAL A O 1
ATOM 954 N N . ILE A 1 124 ? -2.199 -7.827 0.692 1.00 98.06 124 ILE A N 1
ATOM 955 C CA . ILE A 1 124 ? -2.412 -7.483 -0.714 1.00 98.06 124 ILE A CA 1
ATOM 956 C C . ILE A 1 124 ? -2.088 -8.715 -1.549 1.00 98.06 124 ILE A C 1
ATOM 958 O O . ILE A 1 124 ? -1.042 -9.329 -1.366 1.00 98.06 124 ILE A O 1
ATOM 962 N N . ARG A 1 125 ? -2.977 -9.091 -2.469 1.00 97.62 125 ARG A N 1
ATOM 963 C CA . ARG A 1 125 ? -2.685 -10.111 -3.483 1.00 97.62 125 ARG A CA 1
ATOM 964 C C . ARG A 1 125 ? -2.452 -9.473 -4.842 1.00 97.62 125 ARG A C 1
ATOM 966 O O . ARG A 1 125 ? -3.295 -8.719 -5.334 1.00 97.62 125 ARG A O 1
ATOM 973 N N . LEU A 1 126 ? -1.342 -9.826 -5.471 1.00 95.88 126 LEU A N 1
ATOM 974 C CA . LEU A 1 126 ? -0.966 -9.341 -6.791 1.00 95.88 126 LEU A CA 1
ATOM 975 C C . LEU A 1 126 ? -0.370 -10.509 -7.577 1.00 95.88 126 LEU A C 1
ATOM 977 O O . LEU A 1 126 ? 0.531 -11.179 -7.084 1.00 95.88 126 LEU A O 1
ATOM 981 N N . LYS A 1 127 ? -0.892 -10.769 -8.783 1.00 92.06 127 LYS A N 1
ATOM 982 C CA . LYS A 1 127 ? -0.574 -11.986 -9.554 1.00 92.06 127 LYS A CA 1
ATOM 983 C C . LYS A 1 127 ? -0.790 -13.244 -8.681 1.00 92.06 127 LYS A C 1
ATOM 985 O O . LYS A 1 127 ? -1.839 -13.356 -8.043 1.00 92.06 127 LYS A O 1
ATOM 990 N N . ASP A 1 128 ? 0.189 -14.144 -8.627 1.00 94.19 128 ASP A N 1
ATOM 991 C CA . ASP A 1 128 ? 0.164 -15.380 -7.833 1.00 94.19 128 ASP A CA 1
ATOM 992 C C . ASP A 1 128 ? 0.800 -15.217 -6.444 1.00 94.19 128 ASP A C 1
ATOM 994 O O . ASP A 1 128 ? 1.176 -16.196 -5.796 1.00 94.19 128 ASP A O 1
ATOM 998 N N . GLU A 1 129 ? 0.920 -13.979 -5.962 1.00 97.00 129 GLU A N 1
ATOM 999 C CA . GLU A 1 129 ? 1.641 -13.652 -4.736 1.00 97.00 129 GLU A CA 1
ATOM 1000 C C . GLU A 1 129 ? 0.771 -12.909 -3.724 1.00 97.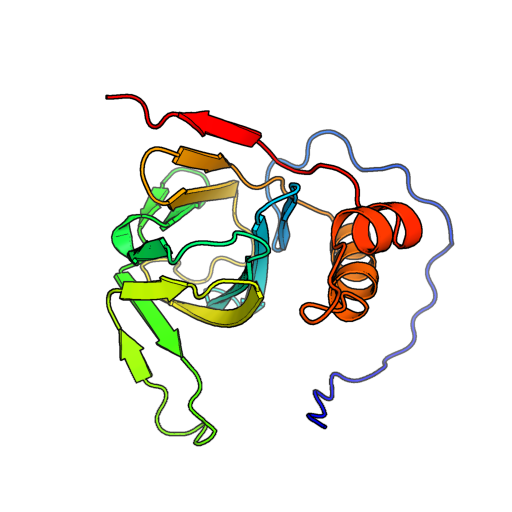00 129 GLU A C 1
ATOM 1002 O O . GLU A 1 129 ? -0.139 -12.143 -4.051 1.00 97.00 129 GLU A O 1
ATOM 1007 N N . GLU A 1 130 ? 1.057 -13.173 -2.456 1.00 97.88 130 GLU A N 1
ATOM 1008 C CA . GLU A 1 130 ? 0.428 -12.581 -1.291 1.00 97.88 130 GLU A CA 1
ATOM 1009 C C . GLU A 1 130 ? 1.484 -11.829 -0.475 1.00 97.88 130 GLU A C 1
ATOM 1011 O O . GLU A 1 130 ? 2.493 -12.398 -0.045 1.00 97.88 130 GLU A O 1
ATOM 1016 N N . PHE A 1 131 ? 1.216 -10.547 -0.256 1.00 98.25 131 PHE A N 1
ATOM 1017 C CA . PHE A 1 131 ? 2.053 -9.592 0.451 1.00 98.25 131 PHE A CA 1
ATOM 1018 C C . PHE A 1 131 ? 1.377 -9.259 1.778 1.00 98.25 131 PHE A C 1
ATOM 1020 O O . PHE A 1 131 ? 0.346 -8.588 1.813 1.00 98.25 131 PHE A O 1
ATOM 1027 N N . THR A 1 132 ? 1.933 -9.756 2.878 1.00 98.06 132 THR A N 1
ATOM 1028 C CA . THR A 1 132 ? 1.517 -9.386 4.235 1.00 98.06 132 THR A CA 1
ATOM 1029 C C . THR A 1 132 ? 2.342 -8.191 4.686 1.00 98.06 132 THR A C 1
ATOM 1031 O O . THR A 1 132 ? 3.563 -8.303 4.811 1.00 98.06 132 THR A O 1
ATOM 1034 N N . LEU A 1 133 ? 1.690 -7.057 4.935 1.00 98.12 133 LEU A N 1
ATOM 1035 C CA . LEU A 1 133 ? 2.369 -5.856 5.411 1.00 98.12 133 LEU A CA 1
ATOM 1036 C C . LEU A 1 133 ? 2.606 -5.951 6.922 1.00 98.12 133 LEU A C 1
ATOM 1038 O O . LEU A 1 133 ? 1.780 -6.476 7.672 1.00 98.12 133 LEU A O 1
ATOM 1042 N N . GLN A 1 134 ? 3.729 -5.400 7.361 1.00 97.19 134 GLN A N 1
ATOM 1043 C CA . GLN A 1 134 ? 4.103 -5.278 8.759 1.00 97.19 134 GLN A CA 1
ATOM 1044 C C . GLN A 1 134 ? 3.538 -3.977 9.351 1.00 97.19 134 GLN A C 1
ATOM 1046 O O . GLN A 1 134 ? 3.649 -2.931 8.708 1.00 97.19 134 GLN A O 1
ATOM 1051 N N . PRO A 1 135 ? 2.953 -4.008 10.561 1.00 97.62 135 PRO A N 1
ATOM 1052 C CA . PRO A 1 135 ? 2.580 -2.793 11.277 1.00 97.62 135 PRO A CA 1
ATOM 1053 C C . PRO A 1 135 ? 3.828 -2.019 11.707 1.00 97.62 135 PRO A C 1
ATOM 1055 O O . PRO A 1 135 ? 4.786 -2.610 12.208 1.00 97.62 135 PRO A O 1
ATOM 1058 N N . LEU A 1 136 ? 3.794 -0.700 11.547 1.00 96.94 136 LEU A N 1
ATOM 1059 C CA . LEU A 1 136 ? 4.885 0.203 11.912 1.00 96.94 136 LEU A CA 1
ATOM 1060 C C . LEU A 1 136 ? 4.447 1.187 12.994 1.00 96.94 136 LEU A C 1
ATOM 1062 O O . LEU A 1 136 ? 3.265 1.510 13.104 1.00 96.94 136 LEU A O 1
ATOM 1066 N N . SER A 1 137 ? 5.396 1.692 13.780 1.00 96.25 137 SER A N 1
ATOM 1067 C CA . SER A 1 137 ? 5.163 2.910 14.560 1.00 96.25 137 SER A CA 1
ATOM 1068 C C . SER A 1 137 ? 5.068 4.122 13.620 1.00 96.25 137 SER A C 1
ATOM 1070 O O . SER A 1 137 ? 5.516 4.056 12.474 1.00 96.25 137 SER A O 1
ATOM 1072 N N . SER A 1 138 ? 4.518 5.246 14.092 1.00 95.50 138 SER A N 1
ATOM 1073 C CA . SER A 1 138 ? 4.530 6.496 13.315 1.00 95.50 138 SER A CA 1
ATOM 1074 C C . SER A 1 138 ? 5.954 6.919 12.951 1.00 95.50 138 SER A C 1
ATOM 1076 O O . SER A 1 138 ? 6.222 7.269 11.810 1.00 95.50 138 SER A O 1
ATOM 1078 N N . PHE A 1 139 ? 6.892 6.816 13.895 1.00 95.19 139 PHE A N 1
ATOM 1079 C CA . PHE A 1 139 ? 8.295 7.162 13.678 1.00 95.19 139 PHE A CA 1
ATOM 1080 C C . PHE A 1 139 ? 8.949 6.305 12.585 1.00 95.19 139 PHE A C 1
ATOM 1082 O O . PHE A 1 139 ? 9.607 6.837 11.691 1.00 95.19 139 PHE A O 1
ATOM 1089 N N . ASP A 1 140 ? 8.750 4.984 12.621 1.00 95.62 140 ASP A N 1
ATOM 1090 C CA . ASP A 1 140 ? 9.302 4.080 11.605 1.00 95.62 140 ASP A CA 1
ATOM 1091 C C . ASP A 1 140 ? 8.676 4.329 10.228 1.00 95.62 140 ASP A C 1
ATOM 1093 O O . ASP A 1 140 ? 9.374 4.288 9.213 1.00 95.62 140 ASP A O 1
ATOM 1097 N N . PHE A 1 141 ? 7.373 4.623 10.194 1.00 96.31 141 PHE A N 1
ATOM 1098 C CA . PHE A 1 141 ? 6.662 4.957 8.965 1.00 96.31 141 PHE A CA 1
ATOM 1099 C C . PHE A 1 141 ? 7.197 6.244 8.332 1.00 96.31 141 PHE A C 1
ATOM 1101 O O . PHE A 1 141 ? 7.552 6.236 7.156 1.00 96.31 141 PHE A O 1
ATOM 1108 N N . GLU A 1 142 ? 7.342 7.319 9.107 1.00 95.31 142 GLU A N 1
ATOM 1109 C CA . GLU A 1 142 ? 7.898 8.587 8.617 1.00 95.31 142 GLU A CA 1
ATOM 1110 C C . GLU A 1 142 ? 9.334 8.417 8.103 1.00 95.31 142 GLU A C 1
ATOM 1112 O O . GLU A 1 142 ? 9.689 8.899 7.026 1.00 95.31 142 GLU A O 1
ATOM 1117 N N . ASN A 1 143 ? 10.163 7.646 8.814 1.00 95.12 143 ASN A N 1
ATOM 1118 C CA . ASN A 1 143 ? 11.513 7.326 8.351 1.00 95.12 143 ASN A CA 1
ATOM 1119 C C . ASN A 1 143 ? 11.508 6.553 7.024 1.00 95.12 143 ASN A C 1
ATOM 1121 O O . ASN A 1 143 ? 12.351 6.811 6.159 1.00 95.12 143 ASN A O 1
ATOM 1125 N N . LEU A 1 144 ? 10.573 5.615 6.842 1.00 95.00 144 LEU A N 1
ATOM 1126 C CA . LEU A 1 144 ? 10.400 4.913 5.573 1.00 95.00 144 LEU A CA 1
ATOM 1127 C C . LEU A 1 144 ? 9.970 5.882 4.465 1.00 95.00 144 LEU A C 1
ATOM 1129 O O . LEU A 1 144 ? 10.579 5.872 3.396 1.00 95.00 144 LEU A O 1
ATOM 1133 N N . VAL A 1 145 ? 8.985 6.746 4.717 1.00 92.75 145 VAL A N 1
ATOM 1134 C CA . VAL A 1 145 ? 8.501 7.750 3.753 1.00 92.75 145 VAL A CA 1
ATOM 1135 C C . VAL A 1 145 ? 9.641 8.661 3.289 1.00 92.75 145 VAL A C 1
ATOM 1137 O O . VAL A 1 145 ? 9.808 8.876 2.088 1.00 92.75 145 VAL A O 1
ATOM 1140 N N . LEU A 1 146 ? 10.499 9.123 4.205 1.00 92.50 146 LEU A N 1
ATOM 1141 C CA . LEU A 1 146 ? 11.674 9.935 3.865 1.00 92.50 146 LEU A CA 1
ATOM 1142 C C . LEU A 1 146 ? 12.661 9.212 2.938 1.00 92.50 146 LEU A C 1
ATOM 1144 O O . LEU A 1 146 ? 13.263 9.854 2.074 1.00 92.50 146 LEU A O 1
ATOM 1148 N N . LYS A 1 147 ? 12.839 7.895 3.100 1.00 92.69 147 LYS A N 1
ATOM 1149 C CA . LYS A 1 147 ? 13.670 7.080 2.199 1.00 92.69 147 LYS A CA 1
ATOM 1150 C C . LYS A 1 147 ? 12.982 6.892 0.845 1.00 92.69 147 LYS A C 1
ATOM 1152 O O . LYS A 1 147 ? 13.603 7.130 -0.185 1.00 92.69 147 LYS A O 1
ATOM 1157 N N . VAL A 1 148 ? 11.701 6.520 0.840 1.00 90.56 148 VAL A N 1
ATOM 1158 C CA . VAL A 1 148 ? 10.917 6.249 -0.378 1.00 90.56 148 VAL A CA 1
ATOM 1159 C C . VAL A 1 148 ? 10.816 7.482 -1.275 1.00 90.56 148 VAL A C 1
ATOM 1161 O O . VAL A 1 148 ? 10.998 7.371 -2.484 1.00 90.56 148 VAL A O 1
ATOM 1164 N N . ASN A 1 149 ? 10.628 8.671 -0.700 1.00 88.56 149 ASN A N 1
ATOM 1165 C CA . ASN A 1 149 ? 10.553 9.929 -1.452 1.00 88.56 149 ASN A CA 1
ATOM 1166 C C . ASN A 1 149 ? 11.860 10.311 -2.166 1.00 88.56 149 ASN A C 1
ATOM 1168 O O . ASN A 1 149 ? 11.860 11.208 -3.007 1.00 88.56 149 ASN A O 1
ATOM 1172 N N . ARG A 1 150 ? 12.977 9.655 -1.836 1.00 89.44 150 ARG A N 1
ATOM 1173 C CA . ARG A 1 150 ? 14.277 9.853 -2.492 1.00 89.44 150 ARG A CA 1
ATOM 1174 C C . ARG A 1 150 ? 14.550 8.830 -3.594 1.00 89.44 150 ARG A C 1
ATOM 1176 O O . ARG A 1 150 ? 15.612 8.897 -4.206 1.00 89.44 150 ARG A O 1
ATOM 1183 N N . LEU A 1 151 ? 13.635 7.890 -3.839 1.00 86.94 151 LEU A N 1
ATOM 1184 C CA . LEU A 1 151 ? 13.800 6.895 -4.893 1.00 86.94 151 LEU A CA 1
ATOM 1185 C C . LEU A 1 151 ? 13.736 7.542 -6.272 1.00 86.94 151 LEU A C 1
ATOM 1187 O O . LEU A 1 151 ? 12.777 8.241 -6.602 1.00 86.94 151 LEU A O 1
ATOM 1191 N N . ASN A 1 152 ? 14.734 7.246 -7.104 1.00 84.81 152 ASN A N 1
ATOM 1192 C CA . ASN A 1 152 ? 14.732 7.646 -8.496 1.00 84.81 152 ASN A CA 1
ATOM 1193 C C . ASN A 1 152 ? 14.227 6.488 -9.362 1.00 84.81 152 ASN A C 1
ATOM 1195 O O . ASN A 1 152 ? 14.982 5.621 -9.798 1.00 84.81 152 ASN A O 1
ATOM 1199 N N . LEU A 1 153 ? 12.931 6.496 -9.677 1.00 82.94 153 LEU A N 1
ATOM 1200 C CA . LEU A 1 153 ? 12.322 5.464 -10.528 1.00 82.94 153 LEU A CA 1
ATOM 1201 C C . LEU A 1 153 ? 12.849 5.473 -11.975 1.00 82.94 153 LEU A C 1
ATOM 1203 O O . LEU A 1 153 ? 12.693 4.487 -12.696 1.00 82.94 153 LEU A O 1
ATOM 1207 N N . GLY A 1 154 ? 13.508 6.559 -12.391 1.00 80.44 154 GLY A N 1
ATOM 1208 C CA . GLY A 1 154 ? 14.219 6.651 -13.664 1.00 80.44 154 GLY A CA 1
ATOM 1209 C C . GLY A 1 154 ? 15.629 6.054 -13.639 1.00 80.44 154 GLY A C 1
ATOM 1210 O O . GLY A 1 154 ? 16.255 5.974 -14.695 1.00 80.44 154 GLY A O 1
ATOM 1211 N N . SER A 1 155 ? 16.141 5.635 -12.475 1.00 78.38 155 SER A N 1
ATOM 1212 C CA . SER A 1 155 ? 17.484 5.064 -12.358 1.00 78.38 155 SER A CA 1
ATOM 1213 C C . SER A 1 155 ? 17.606 3.771 -13.182 1.00 78.38 155 SER A C 1
ATOM 1215 O O . SER A 1 155 ? 16.713 2.912 -13.136 1.00 78.38 155 SER A O 1
ATOM 1217 N N . PRO A 1 156 ? 18.693 3.594 -13.958 1.00 72.56 156 PRO A N 1
ATOM 1218 C CA . PRO A 1 156 ? 18.939 2.349 -14.676 1.00 72.56 156 PRO A CA 1
ATOM 1219 C C . PRO A 1 156 ? 19.223 1.187 -13.714 1.00 72.56 156 PRO A C 1
ATOM 1221 O O . PRO A 1 156 ? 18.821 0.063 -14.017 1.00 72.56 156 PRO A O 1
ATOM 1224 N N . ASP A 1 157 ? 19.835 1.459 -12.552 1.00 75.56 157 ASP A N 1
ATOM 1225 C CA . ASP A 1 157 ? 20.101 0.474 -11.501 1.00 75.56 157 ASP A CA 1
ATOM 1226 C C . ASP A 1 157 ? 19.429 0.857 -10.175 1.00 75.56 157 ASP A C 1
ATOM 1228 O O . ASP A 1 157 ? 19.992 1.504 -9.294 1.00 75.56 157 ASP A O 1
ATOM 1232 N N . PHE A 1 158 ? 18.201 0.379 -10.006 1.00 73.94 158 PHE A N 1
ATOM 1233 C CA . PHE A 1 158 ? 17.444 0.550 -8.771 1.00 73.94 158 PHE A CA 1
ATOM 1234 C C . PHE A 1 158 ? 18.110 -0.103 -7.540 1.00 73.94 158 PHE A C 1
ATOM 1236 O O . PHE A 1 158 ? 17.884 0.315 -6.402 1.00 73.94 158 PHE A O 1
ATOM 1243 N N . ARG A 1 159 ? 18.935 -1.143 -7.729 1.00 76.75 159 ARG A N 1
ATOM 1244 C CA . ARG A 1 159 ? 19.591 -1.825 -6.600 1.00 76.75 159 ARG A CA 1
ATOM 1245 C C . ARG A 1 159 ? 20.595 -0.906 -5.918 1.00 76.75 159 ARG A C 1
ATOM 1247 O O . ARG A 1 159 ? 20.831 -1.047 -4.716 1.00 76.75 159 ARG A O 1
ATOM 1254 N N . GLU A 1 160 ? 21.169 0.025 -6.672 1.00 80.81 160 GLU A N 1
ATOM 1255 C CA . GLU A 1 160 ? 22.044 1.047 -6.128 1.00 80.81 160 GLU A CA 1
ATOM 1256 C C . GLU A 1 160 ? 21.272 2.018 -5.231 1.00 80.81 160 GLU A C 1
ATOM 1258 O O . GLU A 1 160 ? 21.661 2.182 -4.073 1.00 80.81 160 GLU A O 1
ATOM 1263 N N . ASP A 1 161 ? 20.142 2.556 -5.696 1.00 79.50 161 ASP A N 1
ATOM 1264 C CA . ASP A 1 161 ? 19.269 3.433 -4.901 1.00 79.50 161 ASP A CA 1
ATOM 1265 C C . ASP A 1 161 ? 18.825 2.749 -3.603 1.00 79.50 161 ASP A C 1
ATOM 1267 O O . ASP A 1 161 ? 18.938 3.320 -2.516 1.00 79.50 161 ASP A O 1
ATOM 1271 N N . TRP A 1 162 ? 18.399 1.484 -3.690 1.00 83.31 162 TRP A N 1
ATOM 1272 C CA . TRP A 1 162 ? 18.040 0.671 -2.527 1.00 83.31 162 TRP A CA 1
ATOM 1273 C C . TRP A 1 162 ? 19.171 0.601 -1.494 1.00 83.31 162 TRP A C 1
ATOM 1275 O O . TRP A 1 162 ? 18.952 0.783 -0.292 1.00 83.31 162 TRP A O 1
ATOM 1285 N N . ARG A 1 163 ? 20.397 0.335 -1.962 1.00 83.88 163 ARG A N 1
ATOM 1286 C CA . ARG A 1 163 ? 21.594 0.217 -1.122 1.00 83.88 163 ARG A CA 1
ATOM 1287 C C . ARG A 1 163 ? 21.971 1.558 -0.496 1.00 83.88 163 ARG A C 1
ATOM 1289 O O . ARG A 1 163 ? 22.289 1.600 0.691 1.00 83.88 163 ARG A O 1
ATOM 1296 N N . VAL A 1 164 ? 21.933 2.638 -1.274 1.00 85.25 164 VAL A N 1
ATOM 1297 C CA . VAL A 1 164 ? 22.280 3.995 -0.825 1.00 85.25 164 VAL A CA 1
ATOM 1298 C C . VAL A 1 164 ? 21.289 4.485 0.228 1.00 85.25 164 VAL A C 1
ATOM 1300 O O . VAL A 1 164 ? 21.695 5.014 1.263 1.00 85.25 164 VAL A O 1
ATOM 1303 N N . LEU A 1 165 ? 19.996 4.253 0.005 1.00 85.94 165 LEU A N 1
ATOM 1304 C CA . LEU A 1 165 ? 18.931 4.659 0.923 1.00 85.94 165 LEU A CA 1
ATOM 1305 C C . LEU A 1 165 ? 18.778 3.723 2.123 1.00 85.94 165 LEU A C 1
ATOM 1307 O O . LEU A 1 165 ? 18.042 4.051 3.056 1.00 85.94 165 LEU A O 1
ATOM 1311 N N . LYS A 1 166 ? 19.494 2.589 2.121 1.00 88.81 166 LYS A N 1
ATOM 1312 C CA . LYS A 1 166 ? 19.452 1.564 3.170 1.00 88.81 166 LYS A CA 1
ATOM 1313 C C . LYS A 1 166 ? 18.005 1.167 3.466 1.00 88.81 166 LYS A C 1
ATOM 1315 O O . LYS A 1 166 ? 17.528 1.309 4.594 1.00 88.81 166 LYS A O 1
ATOM 1320 N N . LEU A 1 167 ? 17.277 0.779 2.419 1.00 89.75 167 LEU A N 1
ATOM 1321 C CA . LEU A 1 167 ? 15.930 0.240 2.573 1.00 89.75 167 LEU A CA 1
ATOM 1322 C C . LEU A 1 167 ? 16.016 -1.168 3.164 1.00 89.75 167 LEU A C 1
ATOM 1324 O O . LEU A 1 167 ? 16.725 -2.039 2.653 1.00 89.75 167 LEU A O 1
ATOM 1328 N N . ASP A 1 168 ? 15.297 -1.361 4.261 1.00 90.62 168 ASP A N 1
ATOM 1329 C CA . ASP A 1 168 ? 15.210 -2.636 4.957 1.00 90.62 168 ASP A CA 1
ATOM 1330 C C . ASP A 1 168 ? 14.021 -3.422 4.412 1.00 90.62 168 ASP A C 1
ATOM 1332 O O . ASP A 1 168 ? 12.974 -2.849 4.104 1.00 90.62 168 ASP A O 1
ATOM 1336 N N . PHE A 1 169 ? 14.169 -4.741 4.298 1.00 93.56 169 PHE A N 1
ATOM 1337 C CA . PHE A 1 169 ? 13.039 -5.595 3.949 1.00 93.56 169 PHE A CA 1
ATOM 1338 C C . PHE A 1 169 ? 11.991 -5.554 5.063 1.00 93.56 169 PHE A C 1
ATOM 1340 O O . PHE A 1 169 ? 12.325 -5.721 6.237 1.00 93.56 169 PHE A O 1
ATOM 1347 N N . MET A 1 170 ? 10.725 -5.367 4.692 1.00 95.44 170 MET A N 1
ATOM 1348 C CA . MET A 1 170 ? 9.606 -5.289 5.634 1.00 95.44 170 MET A CA 1
ATOM 1349 C C . MET A 1 170 ? 8.426 -6.122 5.149 1.00 95.44 170 MET A C 1
ATOM 1351 O O . MET A 1 170 ? 8.117 -6.156 3.957 1.00 95.44 170 MET A O 1
ATOM 1355 N N . GLY A 1 171 ? 7.725 -6.753 6.090 1.00 96.12 171 GLY A N 1
ATOM 1356 C CA . GLY A 1 171 ? 6.601 -7.633 5.781 1.00 96.12 171 GLY A CA 1
ATOM 1357 C C . GLY A 1 171 ? 7.028 -8.979 5.187 1.00 96.12 171 GLY A C 1
ATOM 1358 O O . GLY A 1 171 ? 8.175 -9.410 5.299 1.00 96.12 171 GLY A O 1
ATOM 1359 N N . LYS A 1 172 ? 6.067 -9.690 4.591 1.00 97.12 172 LYS A N 1
ATOM 1360 C CA . LYS A 1 172 ? 6.272 -11.040 4.055 1.00 97.12 172 LYS A CA 1
ATOM 1361 C C . LYS A 1 172 ? 5.632 -11.198 2.685 1.00 97.12 172 LYS A C 1
ATOM 1363 O O . LYS A 1 172 ? 4.446 -10.929 2.523 1.00 97.12 172 LYS A O 1
ATOM 1368 N N . ARG A 1 173 ? 6.405 -11.730 1.740 1.00 97.31 173 ARG A N 1
ATOM 1369 C CA . ARG A 1 173 ? 5.944 -12.193 0.429 1.00 97.31 173 ARG A CA 1
ATOM 1370 C C . ARG A 1 173 ? 5.840 -13.714 0.438 1.00 97.31 173 ARG A C 1
ATOM 1372 O O . ARG A 1 173 ? 6.716 -14.399 0.966 1.00 97.31 173 ARG A O 1
ATOM 1379 N N . SER A 1 174 ? 4.759 -14.249 -0.109 1.00 96.75 174 SER A N 1
ATOM 1380 C CA . SER A 1 174 ? 4.542 -15.693 -0.225 1.00 96.75 174 SER A CA 1
ATOM 1381 C C . SER A 1 174 ? 3.652 -16.017 -1.422 1.00 96.75 174 SER A C 1
ATOM 1383 O O . SER A 1 174 ? 2.848 -15.171 -1.802 1.00 96.75 174 SER A O 1
ATOM 1385 N N . PRO A 1 175 ? 3.738 -17.224 -2.001 1.00 95.44 175 PRO A N 1
ATOM 1386 C CA . PRO A 1 175 ? 2.799 -17.637 -3.037 1.00 95.44 175 PRO A CA 1
ATOM 1387 C C . PRO A 1 175 ? 1.367 -17.681 -2.485 1.00 95.44 175 PRO A C 1
ATOM 1389 O O . PRO A 1 175 ? 1.145 -18.060 -1.329 1.00 95.44 175 PRO A O 1
ATOM 1392 N N . VAL A 1 176 ? 0.384 -17.324 -3.314 1.00 90.38 176 VAL A N 1
ATOM 1393 C CA . VAL A 1 176 ? -1.034 -17.478 -2.970 1.00 90.38 176 VAL A CA 1
ATOM 1394 C C . VAL A 1 176 ? -1.320 -18.964 -2.764 1.00 90.38 176 VAL A C 1
ATOM 1396 O O . VAL A 1 176 ? -1.091 -19.790 -3.647 1.00 90.38 176 VAL A O 1
ATOM 1399 N N . ARG A 1 177 ? -1.832 -19.317 -1.581 1.00 79.00 177 ARG A N 1
ATOM 1400 C CA . ARG A 1 177 ? -2.308 -20.679 -1.312 1.00 79.00 177 ARG A CA 1
ATOM 1401 C C . ARG A 1 177 ? -3.510 -20.973 -2.217 1.00 79.00 177 ARG A C 1
ATOM 1403 O O . ARG A 1 177 ? -4.478 -20.209 -2.180 1.00 79.00 177 ARG A O 1
ATOM 1410 N N . ARG A 1 178 ? -3.388 -22.028 -3.028 1.00 63.78 178 ARG A N 1
ATOM 1411 C CA . ARG A 1 178 ? -4.462 -22.580 -3.866 1.00 63.78 178 ARG A CA 1
ATOM 1412 C C . ARG A 1 178 ? -5.530 -23.246 -3.010 1.00 63.78 178 ARG A C 1
ATOM 1414 O O . ARG A 1 178 ? -5.150 -23.827 -1.968 1.00 63.78 178 ARG A O 1
#